Protein AF-U5KT71-F1 (afdb_monomer_lite)

Radius of gyration: 12.3 Å; chains: 1; bounding box: 24×18×33 Å

Organism: NCBI:txid341033

Foldseek 3Di:
DPPDLVVLLVCLVVCVLVVLLVQLQVCVVVVVVVSNVVSVVVVVPHPCVSHDPVSVVSVCVSVVVCPVVPD

Sequence (71 aa):
QIQDSSVLIWFLSKGGVLILTTWLTQAAREEQTSVLLLILKVLCHLPLHKASPENMSAILQSVNGLRFYRT

pLDDT: m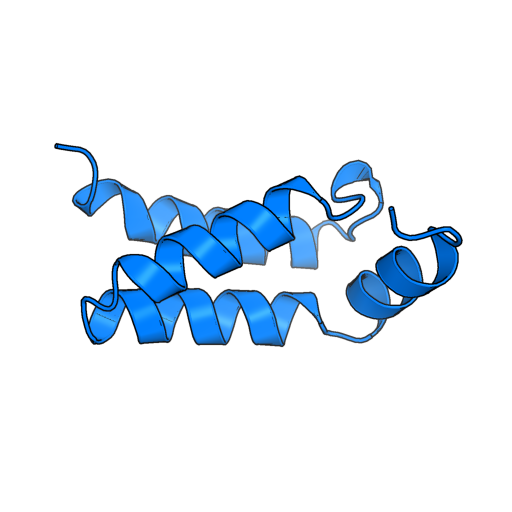ean 87.69, std 9.35, range [52.72, 95.69]

Secondary structure (DSSP, 8-state):
--S-HHHHHHHHHTTHHHHHHHHHHHHHHTT-HHHHHHHHHHHHHS-GGGS-HHHHHHHHHHHHHGGGG--

Structure (mmCIF, N/CA/C/O backbone):
data_AF-U5KT71-F1
#
_entry.id   AF-U5KT71-F1
#
loop_
_atom_site.group_PDB
_atom_site.id
_atom_site.type_symbol
_atom_site.label_atom_id
_atom_site.label_alt_id
_atom_site.label_comp_id
_atom_site.label_asym_id
_atom_site.label_entity_id
_atom_site.label_seq_id
_atom_site.pdbx_PDB_ins_code
_atom_site.Cartn_x
_atom_site.Cartn_y
_atom_site.Cartn_z
_atom_site.occupancy
_atom_site.B_iso_or_equiv
_atom_site.auth_seq_id
_atom_site.auth_comp_id
_atom_site.auth_asym_id
_atom_site.auth_atom_id
_atom_site.pdbx_PDB_model_num
ATOM 1 N N . GLN A 1 1 ? -9.984 10.664 -14.003 1.00 52.72 1 GLN A N 1
ATOM 2 C CA . GLN A 1 1 ? -9.461 9.443 -14.650 1.00 52.72 1 GLN A CA 1
ATOM 3 C C . GLN A 1 1 ? -8.051 9.757 -15.130 1.00 52.72 1 GLN A C 1
ATOM 5 O O . GLN A 1 1 ? -7.894 10.755 -15.821 1.00 52.72 1 GLN A O 1
ATOM 10 N N . ILE A 1 2 ? -7.029 9.011 -14.697 1.00 57.44 2 ILE A N 1
ATOM 11 C CA . ILE A 1 2 ? -5.653 9.232 -15.175 1.00 57.44 2 ILE A CA 1
ATOM 12 C C . ILE A 1 2 ? -5.624 8.791 -16.640 1.00 57.44 2 ILE A C 1
ATOM 14 O O . ILE A 1 2 ? -5.886 7.626 -16.928 1.00 57.44 2 ILE A O 1
ATOM 18 N N . GLN A 1 3 ? -5.406 9.737 -17.554 1.00 59.22 3 GLN A N 1
ATOM 19 C CA . GLN A 1 3 ? -5.486 9.495 -18.999 1.00 59.22 3 GLN A CA 1
ATOM 20 C C . GLN A 1 3 ? -4.305 8.681 -19.529 1.00 59.22 3 GLN A C 1
ATOM 22 O O . GLN A 1 3 ? -4.456 7.991 -20.532 1.00 59.22 3 GLN A O 1
ATOM 27 N N . ASP A 1 4 ? -3.162 8.715 -18.840 1.00 71.81 4 ASP A N 1
ATOM 28 C CA . ASP A 1 4 ? -1.964 8.017 -19.279 1.00 71.81 4 ASP A CA 1
ATOM 29 C C . ASP A 1 4 ? -1.427 7.071 -18.199 1.00 71.81 4 ASP A C 1
ATOM 31 O O . ASP A 1 4 ? -0.869 7.472 -17.174 1.00 71.81 4 ASP A O 1
ATOM 35 N N . SER A 1 5 ? -1.612 5.774 -18.441 1.00 78.19 5 SER A N 1
ATOM 36 C CA . SER A 1 5 ? -1.091 4.711 -17.580 1.00 78.19 5 SER A CA 1
ATOM 37 C C . SER A 1 5 ? 0.443 4.689 -17.514 1.00 7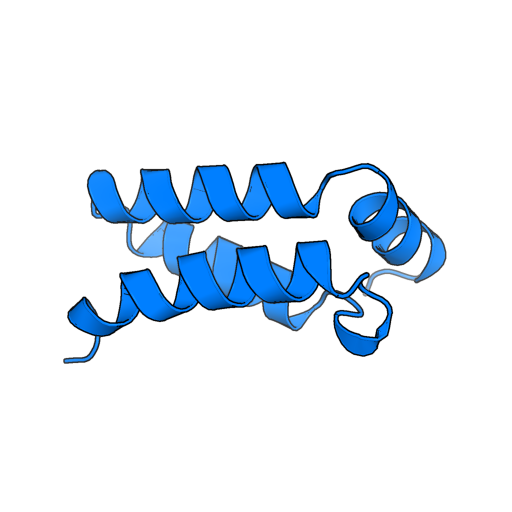8.19 5 SER A C 1
ATOM 39 O O . SER A 1 5 ? 0.996 4.096 -16.585 1.00 78.19 5 SER A O 1
ATOM 41 N N . SER A 1 6 ? 1.131 5.355 -18.452 1.00 84.38 6 SER A N 1
ATOM 42 C CA . SER A 1 6 ? 2.591 5.457 -18.491 1.00 84.38 6 SER A CA 1
ATOM 43 C C . SER A 1 6 ? 3.155 6.103 -17.224 1.00 84.38 6 SER A C 1
ATOM 45 O O . SER A 1 6 ? 4.133 5.605 -16.671 1.00 84.38 6 SER A O 1
ATOM 47 N N . VAL A 1 7 ? 2.484 7.131 -16.693 1.00 87.62 7 VAL A N 1
ATOM 48 C CA . VAL A 1 7 ? 2.898 7.839 -15.473 1.00 87.62 7 VAL A CA 1
ATOM 49 C C . VAL A 1 7 ? 2.810 6.926 -14.251 1.00 87.62 7 VAL A C 1
ATOM 51 O O . VAL A 1 7 ? 3.702 6.932 -13.405 1.00 87.62 7 VAL A O 1
ATOM 54 N N . LEU A 1 8 ? 1.774 6.087 -14.175 1.00 88.50 8 LEU A N 1
ATOM 55 C CA . LEU A 1 8 ? 1.615 5.125 -13.081 1.00 88.50 8 LEU A CA 1
ATOM 56 C C . LEU A 1 8 ? 2.662 4.008 -13.151 1.00 88.50 8 LEU A C 1
ATOM 58 O O . LEU A 1 8 ? 3.202 3.597 -12.128 1.00 88.50 8 LEU A O 1
ATOM 62 N N . ILE A 1 9 ? 2.981 3.533 -14.356 1.00 87.19 9 ILE A N 1
ATOM 63 C CA . ILE A 1 9 ? 4.034 2.529 -14.570 1.00 87.19 9 ILE A CA 1
ATOM 64 C C . ILE A 1 9 ? 5.412 3.123 -14.245 1.00 87.19 9 ILE A C 1
ATOM 66 O O . ILE A 1 9 ? 6.230 2.489 -13.574 1.00 87.19 9 ILE A O 1
ATOM 70 N N . TRP A 1 10 ? 5.665 4.363 -14.664 1.00 89.81 10 TRP A N 1
ATOM 71 C CA . TRP A 1 10 ? 6.878 5.095 -14.316 1.00 89.81 10 TRP A CA 1
ATOM 72 C C . TRP A 1 10 ? 7.009 5.253 -12.797 1.00 89.81 10 TRP A C 1
ATOM 74 O O . TRP A 1 10 ? 8.045 4.910 -12.235 1.00 89.81 10 TRP A O 1
ATOM 84 N N . PHE A 1 11 ? 5.935 5.652 -12.114 1.00 89.38 11 PHE A N 1
ATOM 85 C CA . PHE A 1 11 ? 5.903 5.755 -10.656 1.00 89.38 11 PHE A CA 1
ATOM 86 C C . PHE A 1 11 ? 6.243 4.420 -9.973 1.00 89.38 11 PHE A C 1
ATOM 88 O O . PHE A 1 11 ? 7.075 4.385 -9.065 1.00 89.38 11 PHE A O 1
ATOM 95 N N . LEU A 1 12 ? 5.666 3.307 -10.445 1.00 86.94 12 LEU A N 1
ATOM 96 C CA . LEU A 1 12 ? 5.977 1.970 -9.929 1.00 86.94 12 LEU A CA 1
ATOM 97 C C . LEU A 1 12 ? 7.457 1.602 -10.123 1.00 86.94 12 LEU A C 1
ATOM 99 O O . LEU A 1 12 ? 8.072 1.037 -9.222 1.00 86.94 12 LEU A O 1
ATOM 103 N N . SER A 1 13 ? 8.035 1.930 -11.280 1.00 84.62 13 SER A N 1
ATOM 104 C CA . SER A 1 13 ? 9.422 1.578 -11.626 1.00 84.62 13 SER A CA 1
ATOM 105 C C . SER A 1 13 ? 10.489 2.490 -11.011 1.00 84.62 13 SER A C 1
ATOM 107 O O . SER A 1 13 ? 11.647 2.090 -10.924 1.00 84.62 13 SER A O 1
ATOM 109 N N . LYS A 1 14 ? 10.131 3.701 -10.566 1.00 88.75 14 LYS A N 1
ATOM 110 C CA . LYS A 1 14 ? 11.068 4.691 -9.999 1.00 88.75 14 LYS A CA 1
ATOM 111 C C . LYS A 1 14 ? 11.041 4.794 -8.472 1.00 88.75 14 LYS A C 1
ATOM 113 O O . LYS A 1 14 ? 11.511 5.780 -7.918 1.00 88.75 14 LYS A O 1
ATOM 118 N N . GLY A 1 15 ? 10.524 3.775 -7.788 1.00 84.75 15 GLY A N 1
ATOM 119 C CA . GLY A 1 15 ? 10.540 3.709 -6.322 1.00 84.75 15 GLY A CA 1
ATOM 120 C C . GLY A 1 15 ? 9.328 4.346 -5.640 1.00 84.75 15 GLY A C 1
ATOM 121 O O . GLY A 1 15 ? 9.304 4.447 -4.417 1.00 84.75 15 GLY A O 1
ATOM 122 N N . GLY A 1 16 ? 8.281 4.708 -6.388 1.00 90.31 16 GLY A N 1
ATOM 123 C CA . GLY A 1 16 ? 7.022 5.185 -5.811 1.00 90.31 16 GLY A CA 1
ATOM 124 C C . GLY A 1 16 ? 6.368 4.172 -4.865 1.00 90.31 16 GLY A C 1
ATOM 125 O O . GLY A 1 16 ? 5.737 4.550 -3.881 1.00 90.31 16 GLY A O 1
ATOM 126 N N . VAL A 1 17 ? 6.596 2.876 -5.101 1.00 91.12 17 VAL A N 1
ATOM 127 C CA . VAL A 1 17 ? 6.165 1.801 -4.197 1.00 91.12 17 VAL A CA 1
ATOM 128 C C . VAL A 1 17 ? 6.807 1.930 -2.815 1.00 91.12 17 VAL A C 1
ATOM 130 O O . VAL A 1 17 ? 6.092 1.827 -1.825 1.00 91.12 17 VAL A O 1
ATOM 133 N N . LEU A 1 18 ? 8.109 2.232 -2.740 1.00 91.25 18 LEU A N 1
ATOM 134 C CA . LEU A 1 18 ? 8.835 2.394 -1.474 1.00 91.25 18 LEU A CA 1
ATOM 135 C C . LEU A 1 18 ? 8.245 3.533 -0.626 1.00 91.25 18 LEU A C 1
ATOM 137 O O . LEU A 1 18 ? 8.110 3.422 0.595 1.00 91.25 18 LEU A O 1
ATOM 141 N N . ILE A 1 19 ? 7.864 4.631 -1.284 1.00 93.38 19 ILE A N 1
ATOM 142 C CA . ILE A 1 19 ? 7.221 5.777 -0.635 1.00 93.38 19 ILE A CA 1
ATOM 143 C C . ILE A 1 19 ? 5.865 5.353 -0.063 1.00 93.38 19 ILE A C 1
ATOM 145 O O . ILE A 1 19 ? 5.598 5.590 1.114 1.00 93.38 19 ILE A O 1
ATOM 149 N N . LEU A 1 20 ? 5.041 4.662 -0.858 1.00 94.62 20 LEU A N 1
ATOM 150 C CA . LEU A 1 20 ? 3.736 4.181 -0.401 1.00 94.62 20 LEU A CA 1
ATOM 151 C C . LEU A 1 20 ? 3.858 3.190 0.760 1.00 94.62 20 LEU A C 1
ATOM 153 O O . LEU A 1 20 ? 3.114 3.314 1.727 1.00 94.62 20 LEU A O 1
ATOM 157 N N . THR A 1 21 ? 4.801 2.246 0.717 1.00 93.19 21 THR A N 1
ATOM 158 C CA . THR A 1 21 ? 5.020 1.287 1.815 1.00 93.19 21 THR A CA 1
ATOM 159 C C . THR A 1 21 ? 5.503 1.976 3.092 1.00 93.19 21 THR A C 1
ATOM 161 O O . THR A 1 21 ? 5.100 1.596 4.194 1.00 93.19 21 THR A O 1
ATOM 164 N N . THR A 1 22 ? 6.316 3.030 2.955 1.00 94.38 22 THR A N 1
ATOM 165 C CA . THR A 1 22 ? 6.794 3.843 4.084 1.00 94.38 22 THR A CA 1
ATOM 166 C C . THR A 1 22 ? 5.640 4.606 4.725 1.00 94.38 22 THR A C 1
ATOM 168 O O . THR A 1 22 ? 5.415 4.481 5.929 1.00 94.38 22 THR A O 1
ATOM 171 N N . TRP A 1 23 ? 4.854 5.332 3.925 1.00 95.69 23 TRP A N 1
ATOM 172 C CA . TRP A 1 23 ? 3.686 6.067 4.413 1.00 95.69 23 TRP A CA 1
ATOM 173 C C . TRP A 1 23 ? 2.620 5.146 4.999 1.00 95.69 23 TRP A C 1
ATOM 175 O O . TRP A 1 23 ? 2.027 5.491 6.014 1.00 95.69 23 TRP A O 1
ATOM 185 N N . LEU A 1 24 ? 2.403 3.962 4.418 1.00 94.12 24 LEU A N 1
ATOM 186 C CA . LEU A 1 24 ? 1.444 2.990 4.947 1.00 94.12 24 LEU A CA 1
ATOM 187 C C . LEU A 1 24 ? 1.863 2.505 6.339 1.00 94.12 24 LEU A C 1
ATOM 189 O O . LEU A 1 24 ? 1.042 2.444 7.251 1.00 94.12 24 LEU A O 1
ATOM 193 N N . THR A 1 25 ? 3.151 2.209 6.516 1.00 92.19 25 THR A N 1
ATOM 194 C CA . THR A 1 25 ? 3.703 1.773 7.805 1.00 92.19 25 THR A CA 1
ATOM 195 C C . THR A 1 25 ? 3.642 2.893 8.841 1.00 92.19 25 THR A C 1
ATOM 197 O O . THR A 1 25 ? 3.280 2.654 9.991 1.00 92.19 25 THR A O 1
ATOM 200 N N . GLN A 1 26 ? 3.970 4.124 8.449 1.00 94.44 26 GLN A N 1
ATOM 201 C CA . GLN A 1 26 ? 3.906 5.281 9.337 1.00 94.44 26 GLN A CA 1
ATOM 202 C C . GLN A 1 26 ? 2.465 5.598 9.755 1.00 94.44 26 GLN A C 1
ATOM 204 O O . GLN A 1 26 ? 2.192 5.718 10.944 1.00 94.44 26 GLN A O 1
ATOM 209 N N . ALA A 1 27 ? 1.532 5.642 8.803 1.00 94.31 27 ALA A N 1
ATOM 210 C CA . ALA A 1 27 ? 0.120 5.884 9.082 1.00 94.31 27 ALA A CA 1
ATOM 211 C C . ALA A 1 27 ? -0.483 4.809 9.999 1.00 94.31 27 ALA A C 1
ATOM 213 O O . ALA A 1 27 ? -1.332 5.128 10.824 1.00 94.31 27 ALA A O 1
ATOM 214 N N . ALA A 1 28 ? -0.020 3.557 9.903 1.00 92.19 28 ALA A N 1
ATOM 215 C CA . ALA A 1 28 ? -0.384 2.513 10.858 1.00 92.19 28 ALA A CA 1
ATOM 216 C C . ALA A 1 28 ? 0.154 2.824 12.262 1.00 92.19 28 ALA A C 1
ATOM 218 O O . ALA A 1 28 ? -0.602 2.857 13.226 1.00 92.19 28 ALA A O 1
ATOM 219 N N . ARG A 1 29 ? 1.451 3.128 12.388 1.00 92.25 29 ARG A N 1
ATOM 220 C CA . ARG A 1 29 ? 2.067 3.455 13.688 1.00 92.25 29 ARG A CA 1
ATOM 221 C C . ARG A 1 29 ? 1.432 4.668 14.370 1.00 92.25 29 ARG A C 1
ATOM 223 O O . ARG A 1 29 ? 1.414 4.716 15.592 1.00 92.25 29 ARG A O 1
ATOM 230 N N . GLU A 1 30 ? 0.941 5.623 13.592 1.00 94.69 30 GLU A N 1
ATOM 231 C CA . GLU A 1 30 ? 0.283 6.841 14.078 1.00 94.69 30 GLU A CA 1
ATOM 232 C C . GLU A 1 30 ? -1.250 6.718 14.159 1.00 94.69 30 GLU A C 1
ATOM 234 O O . GLU A 1 30 ? -1.926 7.707 14.425 1.00 94.69 30 GLU A O 1
ATOM 239 N N . GLU A 1 31 ? -1.813 5.533 13.894 1.00 91.19 31 GLU A N 1
ATOM 240 C CA . GLU A 1 31 ? -3.262 5.262 13.911 1.00 91.19 31 GLU A CA 1
ATOM 241 C C . GLU A 1 31 ? -4.093 6.191 12.996 1.00 91.19 31 GLU A C 1
ATOM 243 O O . GLU A 1 31 ? -5.300 6.391 13.168 1.00 91.19 31 GLU A O 1
ATOM 248 N N . GLN A 1 32 ? -3.465 6.724 11.945 1.00 93.94 32 GLN A N 1
ATOM 249 C CA . GLN A 1 32 ? -4.092 7.619 10.976 1.00 93.94 32 GLN A CA 1
ATOM 250 C C . GLN A 1 32 ? -4.940 6.840 9.965 1.00 93.94 32 GLN A C 1
ATOM 252 O O . GLN A 1 32 ? -4.592 6.672 8.793 1.00 93.94 32 GLN A O 1
ATOM 257 N N . THR A 1 33 ? -6.109 6.389 10.412 1.00 91.25 33 THR A N 1
ATOM 258 C CA . THR A 1 33 ? -7.016 5.535 9.627 1.00 91.25 33 THR A CA 1
ATOM 259 C C . THR A 1 33 ? -7.437 6.174 8.298 1.00 91.25 33 THR A C 1
ATOM 261 O O . THR A 1 33 ? -7.457 5.509 7.262 1.00 91.25 33 THR A O 1
ATOM 264 N N . SER A 1 34 ? -7.703 7.484 8.280 1.00 94.06 34 SER A N 1
ATOM 265 C CA . SER A 1 34 ? -8.051 8.214 7.051 1.00 94.06 34 SER A CA 1
ATOM 266 C C . SER A 1 34 ? -6.930 8.173 6.006 1.00 94.06 34 SER A C 1
ATOM 268 O O . SER A 1 34 ? -7.199 8.038 4.811 1.00 94.06 34 SER A O 1
ATOM 270 N N . VAL A 1 35 ? -5.671 8.247 6.452 1.00 94.44 35 VAL A N 1
ATOM 271 C CA . VAL A 1 35 ? -4.488 8.190 5.583 1.00 94.44 35 VAL A CA 1
ATOM 272 C C . VAL A 1 35 ? -4.256 6.765 5.089 1.00 94.44 35 VAL A C 1
ATOM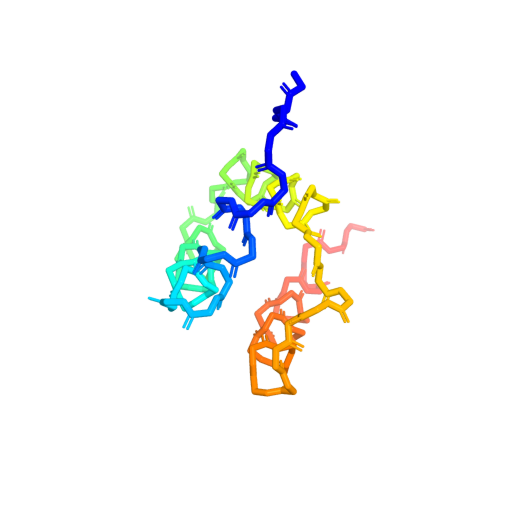 274 O O . VAL A 1 35 ? -4.044 6.573 3.893 1.00 94.44 35 VAL A O 1
ATOM 277 N N . LEU A 1 36 ? -4.400 5.756 5.958 1.00 93.50 36 LEU A N 1
ATOM 278 C CA . LEU A 1 36 ? -4.367 4.343 5.559 1.00 93.50 36 LEU A CA 1
ATOM 279 C C . LEU A 1 36 ? -5.363 4.055 4.427 1.00 93.50 36 LEU A C 1
ATOM 281 O O . LEU A 1 36 ? -4.991 3.480 3.405 1.00 93.50 36 LEU A O 1
ATOM 285 N N . LEU A 1 37 ? -6.613 4.508 4.568 1.00 92.94 37 LEU A N 1
ATOM 286 C CA . LEU A 1 37 ? -7.652 4.324 3.551 1.00 92.94 37 LEU A CA 1
ATOM 287 C C . LEU A 1 37 ? -7.308 5.016 2.226 1.00 92.94 37 LEU A C 1
ATOM 289 O O . LEU A 1 37 ? -7.561 4.458 1.157 1.00 92.94 37 LEU A O 1
ATOM 293 N N . LEU A 1 38 ? -6.727 6.216 2.277 1.00 95.44 38 LEU A N 1
ATOM 294 C CA . LEU A 1 38 ? -6.265 6.938 1.089 1.00 95.44 38 LEU A CA 1
ATOM 295 C C . LEU A 1 38 ? -5.145 6.182 0.369 1.00 95.44 38 LEU A C 1
ATOM 297 O O . LEU A 1 38 ? -5.223 5.998 -0.845 1.00 95.44 38 LEU A O 1
ATOM 301 N N . ILE A 1 39 ? -4.145 5.690 1.102 1.00 94.12 39 ILE A N 1
ATOM 302 C CA . ILE A 1 39 ? -3.024 4.938 0.521 1.00 94.12 39 ILE A CA 1
ATOM 303 C C . ILE A 1 39 ? -3.516 3.619 -0.089 1.00 94.12 39 ILE A C 1
ATOM 305 O O . ILE A 1 39 ? -3.130 3.281 -1.208 1.00 94.12 39 ILE A O 1
ATOM 309 N N . LEU A 1 40 ? -4.416 2.900 0.590 1.00 92.69 40 LEU A N 1
ATOM 310 C CA . LEU A 1 40 ? -5.024 1.679 0.052 1.00 92.69 40 LEU A CA 1
ATOM 311 C C . LEU A 1 40 ? -5.819 1.955 -1.232 1.00 92.69 40 LEU A C 1
ATOM 313 O O . LEU A 1 40 ? -5.690 1.207 -2.199 1.00 92.69 40 LEU A O 1
ATOM 317 N N . LYS A 1 41 ? -6.579 3.058 -1.294 1.00 93.56 41 LYS A N 1
ATOM 318 C CA . LYS A 1 41 ? -7.255 3.480 -2.534 1.00 93.56 41 LYS A CA 1
ATOM 319 C C . LYS A 1 41 ? -6.260 3.746 -3.661 1.00 93.56 41 LYS A C 1
ATOM 321 O O . LYS A 1 41 ? -6.491 3.299 -4.780 1.00 93.56 41 LYS A O 1
ATOM 326 N N . VAL A 1 42 ? -5.148 4.429 -3.381 1.00 92.19 42 VAL A N 1
ATOM 327 C CA . VAL A 1 42 ? -4.089 4.663 -4.379 1.00 92.19 42 VAL A CA 1
ATOM 328 C C . VAL A 1 42 ? -3.515 3.339 -4.884 1.00 92.19 42 VAL A C 1
ATOM 330 O O . VAL A 1 42 ? -3.409 3.155 -6.095 1.00 92.19 42 VAL A O 1
ATOM 333 N N . LEU A 1 43 ? -3.214 2.392 -3.988 1.00 91.56 43 LEU A N 1
ATOM 334 C CA . LEU A 1 43 ? -2.724 1.060 -4.360 1.00 91.56 43 LEU A CA 1
ATOM 335 C C . LEU A 1 43 ? -3.705 0.317 -5.282 1.00 91.56 43 LEU A C 1
ATOM 337 O O . LEU A 1 43 ? -3.267 -0.274 -6.266 1.00 91.56 43 LEU A O 1
ATOM 341 N N . CYS A 1 44 ? -5.016 0.408 -5.037 1.00 90.19 44 CYS A N 1
ATOM 342 C CA . CYS A 1 44 ? -6.045 -0.191 -5.899 1.00 90.19 44 CYS A CA 1
ATOM 343 C C . CYS A 1 44 ? -6.107 0.409 -7.315 1.00 90.19 44 CYS A C 1
ATOM 345 O O . CYS A 1 44 ? -6.615 -0.237 -8.230 1.00 90.19 44 CYS A O 1
ATOM 347 N N . HIS A 1 45 ? -5.617 1.635 -7.510 1.00 88.31 45 HIS A N 1
ATOM 348 C CA . HIS A 1 45 ? -5.595 2.300 -8.816 1.00 88.31 45 HIS A CA 1
ATOM 349 C C . HIS A 1 45 ? -4.274 2.121 -9.573 1.00 88.31 45 HIS A C 1
ATOM 351 O O . HIS A 1 45 ? -4.192 2.479 -10.750 1.00 88.31 45 HIS A O 1
ATOM 357 N N . LEU A 1 46 ? -3.242 1.572 -8.930 1.00 90.19 46 LEU A N 1
ATOM 358 C CA . LEU A 1 46 ? -1.961 1.317 -9.576 1.00 90.19 46 LEU A CA 1
ATOM 359 C C . LEU A 1 46 ? -2.012 0.032 -10.418 1.00 90.19 46 LEU A C 1
ATOM 361 O O . LEU A 1 46 ? -2.648 -0.947 -10.026 1.00 90.19 46 LEU A O 1
ATOM 365 N N . PRO A 1 47 ? -1.302 -0.023 -11.560 1.00 89.94 47 PRO A N 1
ATOM 366 C CA . PRO A 1 47 ? -1.189 -1.235 -12.363 1.00 89.94 47 PRO A CA 1
ATOM 367 C C . PRO A 1 47 ? -0.221 -2.233 -11.700 1.00 89.94 47 PRO A C 1
ATOM 369 O O . PRO A 1 47 ? 0.839 -2.535 -12.241 1.00 89.94 47 PRO A O 1
ATOM 372 N N . LEU A 1 48 ? -0.585 -2.755 -10.522 1.00 88.00 48 LEU A N 1
ATOM 373 C CA . LEU A 1 48 ? 0.258 -3.635 -9.698 1.00 88.00 48 LEU A CA 1
ATOM 374 C C . LEU A 1 48 ? 0.672 -4.927 -10.419 1.00 88.00 48 LEU A C 1
ATOM 376 O O . LEU A 1 48 ? 1.738 -5.463 -10.148 1.00 88.00 48 LEU A O 1
ATOM 380 N N . HIS A 1 49 ? -0.107 -5.380 -11.405 1.00 86.25 49 HIS A N 1
ATOM 381 C CA . HIS A 1 49 ? 0.250 -6.503 -12.282 1.00 86.25 49 HIS A CA 1
ATOM 382 C C . HIS A 1 49 ? 1.507 -6.249 -13.140 1.00 86.25 49 HIS A C 1
ATOM 384 O O . HIS A 1 49 ? 2.055 -7.188 -13.707 1.00 86.25 49 HIS A O 1
ATOM 390 N N . LYS A 1 50 ? 1.956 -4.991 -13.254 1.00 87.25 50 LYS A N 1
ATOM 391 C CA . LYS A 1 50 ? 3.208 -4.591 -13.917 1.00 87.25 50 LYS A CA 1
ATOM 392 C C . LYS A 1 50 ? 4.320 -4.243 -12.925 1.00 87.25 50 LYS A C 1
ATOM 394 O O . LYS A 1 50 ? 5.388 -3.807 -13.349 1.00 87.25 50 LYS A O 1
ATOM 399 N N . ALA A 1 51 ? 4.075 -4.365 -11.620 1.00 88.00 51 ALA A N 1
ATOM 400 C CA . ALA A 1 51 ? 5.103 -4.133 -10.617 1.00 88.00 51 ALA A CA 1
ATOM 401 C C . ALA A 1 51 ? 6.153 -5.254 -10.661 1.00 88.00 51 ALA A C 1
ATOM 403 O O . ALA A 1 51 ? 5.845 -6.401 -10.985 1.00 88.00 51 ALA A O 1
ATOM 404 N N . SER A 1 52 ? 7.401 -4.928 -10.318 1.00 89.88 52 SER A N 1
ATOM 405 C CA . SER A 1 52 ? 8.441 -5.942 -10.142 1.00 89.88 52 SER A CA 1
ATOM 406 C C . SER A 1 52 ? 8.106 -6.867 -8.957 1.00 89.88 52 SER A C 1
ATOM 408 O O . SER A 1 52 ? 7.385 -6.455 -8.040 1.00 89.88 52 SER A O 1
ATOM 410 N N . PRO A 1 53 ? 8.652 -8.097 -8.915 1.00 90.88 53 PRO A N 1
ATOM 411 C CA . PRO A 1 53 ? 8.444 -9.010 -7.788 1.00 90.88 53 PRO A CA 1
ATOM 412 C C . PRO A 1 53 ? 8.853 -8.422 -6.428 1.00 90.88 53 PRO A C 1
ATOM 414 O O . PRO A 1 53 ? 8.179 -8.650 -5.424 1.00 90.88 53 PRO 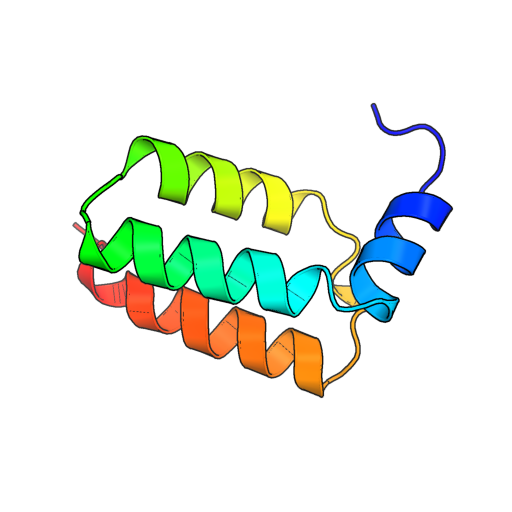A O 1
ATOM 417 N N . GLU A 1 54 ? 9.925 -7.628 -6.398 1.00 90.62 54 GLU A N 1
ATOM 418 C CA . GLU A 1 54 ? 10.394 -6.926 -5.198 1.00 90.62 54 GLU A CA 1
ATOM 419 C C . GLU A 1 54 ? 9.357 -5.913 -4.697 1.00 90.62 54 GLU A C 1
ATOM 421 O O . GLU A 1 54 ? 8.948 -5.958 -3.537 1.00 90.62 54 GLU A O 1
ATOM 426 N N . ASN A 1 55 ? 8.848 -5.066 -5.595 1.00 89.44 55 ASN A N 1
ATOM 427 C CA . ASN A 1 55 ? 7.805 -4.097 -5.273 1.00 89.44 55 ASN A CA 1
ATOM 428 C C . ASN A 1 55 ? 6.527 -4.782 -4.776 1.00 89.44 55 ASN A C 1
ATOM 430 O O . ASN A 1 55 ? 5.932 -4.348 -3.791 1.00 89.44 55 ASN A O 1
ATOM 434 N N . MET A 1 56 ? 6.110 -5.865 -5.436 1.00 91.19 56 MET A N 1
ATOM 435 C CA . MET A 1 56 ? 4.940 -6.638 -5.019 1.00 91.19 56 MET A CA 1
ATOM 436 C C . MET A 1 56 ? 5.133 -7.228 -3.616 1.00 91.19 56 MET A C 1
ATOM 438 O O . MET A 1 56 ? 4.223 -7.174 -2.791 1.00 91.19 56 MET A O 1
ATOM 442 N N . SER A 1 57 ? 6.332 -7.733 -3.321 1.00 92.25 57 SER A N 1
ATOM 443 C CA . SER A 1 57 ? 6.671 -8.277 -2.003 1.00 92.25 57 SER A CA 1
ATOM 444 C C . SER A 1 57 ? 6.613 -7.203 -0.918 1.00 92.25 57 SER A C 1
ATOM 446 O O . SER A 1 57 ? 6.012 -7.435 0.130 1.00 92.25 57 SER A O 1
ATOM 448 N N . ALA A 1 58 ? 7.160 -6.014 -1.183 1.00 91.31 58 ALA A N 1
ATOM 449 C CA . ALA A 1 58 ? 7.114 -4.885 -0.256 1.00 91.31 58 ALA A CA 1
ATOM 450 C C . ALA A 1 58 ? 5.668 -4.450 0.046 1.00 91.31 58 ALA A C 1
ATOM 452 O O . ALA A 1 58 ? 5.297 -4.286 1.208 1.00 91.31 58 ALA A O 1
ATOM 453 N N . ILE A 1 59 ? 4.820 -4.346 -0.986 1.00 91.38 59 ILE A N 1
ATOM 454 C CA . ILE A 1 59 ? 3.396 -4.014 -0.822 1.00 91.38 59 ILE A CA 1
ATOM 455 C C . ILE A 1 59 ? 2.698 -5.061 0.047 1.00 91.38 59 ILE A C 1
ATOM 457 O O . ILE A 1 59 ? 2.012 -4.707 1.006 1.00 91.38 59 ILE A O 1
ATOM 461 N N . LEU A 1 60 ? 2.880 -6.348 -0.262 1.00 92.06 60 LEU A N 1
ATOM 462 C CA . LEU A 1 60 ? 2.258 -7.435 0.492 1.00 92.06 60 LEU A CA 1
ATOM 463 C C . LEU A 1 60 ? 2.713 -7.449 1.952 1.00 92.06 60 LEU A C 1
ATOM 465 O O . LEU A 1 60 ? 1.877 -7.629 2.835 1.00 92.06 60 LEU A O 1
ATOM 469 N N . GLN A 1 61 ? 3.999 -7.222 2.224 1.00 91.88 61 GLN A N 1
ATO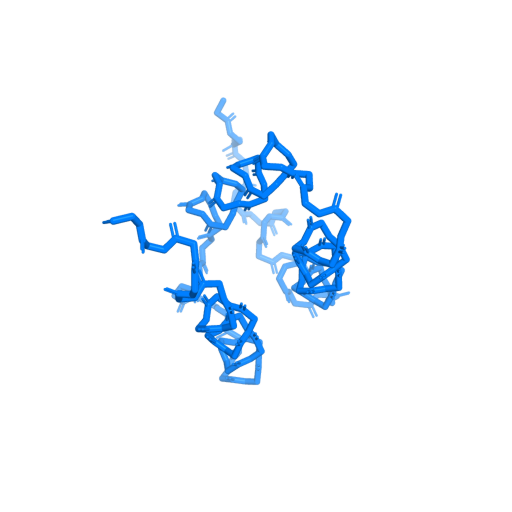M 470 C CA . GLN A 1 61 ? 4.514 -7.129 3.590 1.00 91.88 61 GLN A CA 1
ATOM 471 C C . GLN A 1 61 ? 3.856 -5.984 4.366 1.00 91.88 61 GLN A C 1
ATOM 473 O O . GLN A 1 61 ? 3.348 -6.212 5.466 1.00 91.88 61 GLN A O 1
ATOM 478 N N . SER A 1 62 ? 3.796 -4.778 3.790 1.00 90.31 62 SER A N 1
ATOM 479 C CA . SER A 1 62 ? 3.183 -3.626 4.458 1.00 90.31 62 SER A CA 1
ATOM 480 C C . SER A 1 62 ? 1.679 -3.816 4.679 1.00 90.31 62 SER A C 1
ATOM 482 O O . SER A 1 62 ? 1.189 -3.564 5.777 1.00 90.31 62 SER A O 1
ATOM 484 N N . VAL A 1 63 ? 0.942 -4.316 3.680 1.00 91.31 63 VAL A N 1
ATOM 485 C CA . VAL A 1 63 ? -0.506 -4.565 3.800 1.00 91.31 63 VAL A CA 1
ATOM 486 C C . VAL A 1 63 ? -0.799 -5.691 4.796 1.00 91.31 63 VAL A C 1
ATOM 488 O O . VAL A 1 63 ? -1.746 -5.586 5.572 1.00 91.31 63 VAL A O 1
ATOM 491 N N . ASN A 1 64 ? 0.019 -6.745 4.841 1.00 91.75 64 ASN A N 1
AT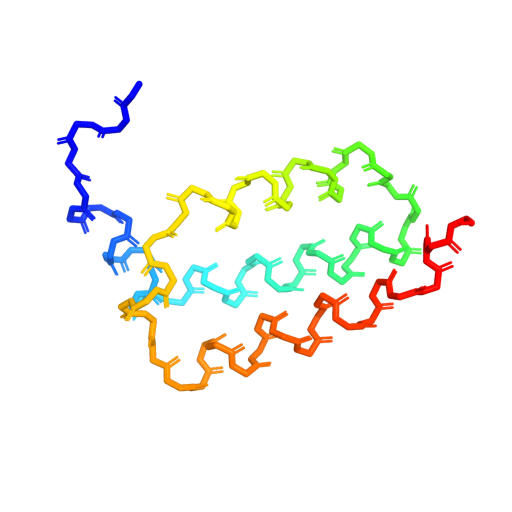OM 492 C CA . ASN A 1 64 ? -0.138 -7.821 5.822 1.00 91.75 64 ASN A CA 1
ATOM 493 C C . ASN A 1 64 ? 0.100 -7.329 7.261 1.00 91.75 64 ASN A C 1
ATOM 495 O O . ASN A 1 64 ? -0.551 -7.803 8.191 1.00 91.75 64 ASN A O 1
ATOM 499 N N . GLY A 1 65 ? 0.966 -6.328 7.450 1.00 87.25 65 GLY A N 1
ATOM 500 C CA . GLY A 1 65 ? 1.130 -5.632 8.729 1.00 87.25 65 GLY A CA 1
ATOM 501 C C . GLY A 1 65 ? -0.158 -4.965 9.228 1.00 87.25 65 GLY A C 1
ATOM 502 O O . GLY A 1 65 ? -0.369 -4.866 10.433 1.00 87.25 65 GLY A O 1
ATOM 503 N N . LEU A 1 66 ? -1.072 -4.601 8.324 1.00 89.00 66 LEU A N 1
ATOM 504 C CA . LEU A 1 66 ? -2.366 -4.011 8.673 1.00 89.00 66 LEU A CA 1
ATOM 505 C C . LEU A 1 66 ? -3.423 -5.040 9.094 1.00 89.00 66 LEU A C 1
ATOM 507 O O . LEU A 1 66 ? -4.551 -4.662 9.401 1.00 89.00 66 LEU A O 1
ATOM 511 N N . ARG A 1 67 ? -3.104 -6.341 9.133 1.00 85.00 67 ARG A N 1
ATOM 512 C CA . ARG A 1 67 ? -4.075 -7.385 9.514 1.00 85.00 67 ARG A CA 1
ATOM 513 C C . ARG A 1 67 ? -4.702 -7.165 10.894 1.00 85.00 67 ARG A C 1
ATOM 515 O O . ARG A 1 67 ? -5.799 -7.653 11.133 1.00 85.00 67 ARG A O 1
ATOM 522 N N . PHE A 1 68 ? -4.017 -6.436 11.773 1.00 76.19 68 PHE A N 1
ATOM 523 C CA . PHE A 1 68 ? -4.485 -6.104 13.119 1.00 76.19 68 PHE A CA 1
ATOM 524 C C . PHE A 1 68 ? -5.598 -5.043 13.136 1.00 76.19 68 PHE A C 1
ATOM 526 O O . PHE A 1 68 ? -6.244 -4.875 14.160 1.00 76.19 68 PHE A O 1
ATOM 533 N N . TYR A 1 69 ? -5.864 -4.379 12.004 1.00 73.25 69 TYR A N 1
ATOM 534 C CA . TYR A 1 69 ? -7.002 -3.469 11.827 1.00 73.25 69 TYR A CA 1
ATOM 535 C C . TYR A 1 69 ? -8.272 -4.177 11.333 1.00 73.25 69 TYR A C 1
ATOM 537 O O . TYR A 1 69 ? -9.286 -3.517 11.104 1.00 73.25 69 TYR A O 1
ATOM 545 N N . ARG A 1 70 ? -8.244 -5.506 11.135 1.00 65.81 70 ARG A N 1
ATOM 546 C CA . ARG A 1 70 ? -9.471 -6.275 10.895 1.00 65.81 70 ARG A CA 1
ATOM 547 C C . ARG A 1 70 ? -10.271 -6.300 12.194 1.00 65.81 70 ARG A C 1
ATOM 549 O O . ARG A 1 70 ? -9.841 -6.925 13.158 1.00 65.81 70 ARG A O 1
ATOM 556 N N . THR A 1 71 ? -11.380 -5.569 12.195 1.00 56.59 71 THR A N 1
ATOM 557 C CA . THR A 1 71 ? -12.420 -5.632 13.227 1.00 56.59 71 THR A CA 1
ATOM 558 C C . THR A 1 71 ? -13.196 -6.935 13.110 1.00 56.59 71 THR A C 1
ATOM 560 O O . THR A 1 71 ? -13.402 -7.388 11.958 1.00 56.59 71 THR A O 1
#